Protein AF-A0A9D8EK32-F1 (afdb_monomer)

Structure (mmCIF, N/CA/C/O backbone):
data_AF-A0A9D8EK32-F1
#
_entry.id   AF-A0A9D8EK32-F1
#
loop_
_atom_site.group_PDB
_atom_site.id
_atom_site.type_symbol
_atom_site.label_atom_id
_atom_site.label_alt_id
_atom_site.label_comp_id
_atom_site.label_asym_id
_atom_site.label_entity_id
_atom_site.label_seq_id
_atom_site.pdbx_PDB_ins_code
_atom_site.Cartn_x
_atom_site.Cartn_y
_atom_site.Cartn_z
_atom_site.occupancy
_atom_site.B_iso_or_equiv
_atom_site.auth_seq_id
_atom_site.auth_comp_id
_atom_site.auth_asym_id
_atom_site.auth_atom_id
_atom_site.pdbx_PDB_model_num
ATOM 1 N N . MET A 1 1 ? -21.582 24.556 21.890 1.00 48.03 1 MET A N 1
ATOM 2 C CA . MET A 1 1 ? -22.477 23.763 21.021 1.00 48.03 1 MET A CA 1
ATOM 3 C C . MET A 1 1 ? -21.763 23.499 19.694 1.00 48.03 1 MET A C 1
ATOM 5 O O . MET A 1 1 ? -21.718 24.386 18.858 1.00 48.03 1 MET A O 1
ATOM 9 N N . LYS A 1 2 ? -21.152 22.319 19.525 1.00 42.47 2 LYS A N 1
ATOM 10 C CA . LYS A 1 2 ? -20.876 21.716 18.211 1.00 42.47 2 LYS A CA 1
ATOM 11 C C . LYS A 1 2 ? -21.522 20.332 18.249 1.00 42.47 2 LYS A C 1
ATOM 13 O O . LYS A 1 2 ? -20.975 19.398 18.823 1.00 42.47 2 LYS A O 1
ATOM 18 N N . LYS A 1 3 ? -22.764 20.300 17.764 1.00 48.78 3 LYS A N 1
ATOM 19 C CA . LYS A 1 3 ? -23.411 19.114 17.197 1.00 48.78 3 LYS A CA 1
ATOM 20 C C . LYS A 1 3 ? -22.581 18.765 15.935 1.00 48.78 3 LYS A C 1
ATOM 22 O O . LYS A 1 3 ? -22.009 19.677 15.350 1.00 48.78 3 LYS A O 1
ATOM 27 N N . ASP A 1 4 ? -22.302 17.525 15.557 1.00 46.06 4 ASP A N 1
ATOM 28 C CA . ASP A 1 4 ? -23.210 16.399 15.434 1.00 46.06 4 ASP A CA 1
ATOM 29 C C . ASP A 1 4 ? -22.482 15.090 15.759 1.00 46.06 4 ASP A C 1
ATOM 31 O O . ASP A 1 4 ? -21.528 14.692 15.090 1.00 46.06 4 ASP A O 1
ATOM 35 N N . ASN A 1 5 ? -22.976 14.391 16.776 1.00 48.16 5 ASN A N 1
ATOM 36 C CA . ASN A 1 5 ? -22.731 12.969 16.944 1.00 48.16 5 ASN A CA 1
ATOM 37 C C . ASN A 1 5 ? -23.672 12.259 15.955 1.00 48.16 5 ASN A C 1
ATOM 39 O O . ASN A 1 5 ? -24.763 11.827 16.323 1.00 48.16 5 ASN A O 1
ATOM 43 N N . VAL A 1 6 ? -23.316 12.246 14.665 1.00 55.09 6 VAL A N 1
ATOM 44 C CA . VAL A 1 6 ? -23.980 11.359 13.702 1.00 55.09 6 VAL A CA 1
ATOM 45 C C . VAL A 1 6 ? -23.568 9.954 14.118 1.00 55.09 6 VAL A C 1
ATOM 47 O O . VAL A 1 6 ? -22.377 9.675 14.200 1.00 55.09 6 VAL A O 1
ATOM 50 N N . SER A 1 7 ? -24.532 9.095 14.435 1.00 58.28 7 SER A N 1
ATOM 51 C CA . SER A 1 7 ? -24.355 7.719 14.916 1.00 58.28 7 SER A CA 1
ATOM 52 C C . SER A 1 7 ? -23.738 6.777 13.862 1.00 58.28 7 SER A C 1
ATOM 54 O O . SER A 1 7 ? -24.298 5.729 13.544 1.00 58.28 7 SER A O 1
ATOM 56 N N . GLY A 1 8 ? -22.614 7.166 13.265 1.00 66.00 8 GLY A N 1
ATOM 57 C CA . GLY A 1 8 ? -21.845 6.419 12.284 1.00 66.00 8 GLY A CA 1
ATOM 58 C C . GLY A 1 8 ? -20.472 6.088 12.855 1.00 66.00 8 GLY A C 1
ATOM 59 O O . GLY A 1 8 ? -19.865 6.900 13.550 1.00 66.00 8 GLY A O 1
ATOM 60 N N . LYS A 1 9 ? -20.001 4.872 12.581 1.00 83.19 9 LYS A N 1
ATOM 61 C CA . LYS A 1 9 ? -18.673 4.390 12.976 1.00 83.19 9 LYS A CA 1
ATOM 62 C C . LYS A 1 9 ? -17.585 5.414 12.616 1.00 83.19 9 LYS A C 1
ATOM 64 O O . LYS A 1 9 ? -17.639 6.019 11.546 1.00 83.19 9 LYS A O 1
ATOM 69 N N . GLU A 1 10 ? -16.591 5.585 13.490 1.00 95.00 10 GLU A N 1
ATOM 70 C CA . GLU A 1 10 ? -15.419 6.432 13.221 1.00 95.00 10 GLU A CA 1
ATOM 71 C C . GLU A 1 10 ? -14.773 6.012 11.891 1.00 95.00 10 GLU A C 1
ATOM 73 O O . GLU A 1 10 ? -14.538 4.823 11.674 1.00 95.00 10 GLU A O 1
ATOM 78 N N . LYS A 1 11 ? -14.506 6.964 10.990 1.00 97.06 11 LYS A N 1
ATOM 79 C CA . LYS A 1 11 ? -13.949 6.667 9.663 1.00 97.06 11 LYS A CA 1
ATOM 80 C C . LYS A 1 11 ? -12.437 6.499 9.721 1.00 97.06 11 LYS A C 1
ATOM 82 O O . LYS A 1 11 ? -11.744 7.278 10.370 1.00 97.06 11 LYS A O 1
ATOM 87 N N . PHE A 1 12 ? -11.919 5.528 8.982 1.00 98.12 12 PHE A N 1
ATOM 88 C CA . PHE A 1 12 ? -10.490 5.300 8.817 1.00 98.12 12 PHE A CA 1
ATOM 89 C C . PHE A 1 12 ? -10.172 5.036 7.346 1.00 98.12 12 PHE A C 1
ATOM 91 O O . PHE A 1 12 ? -10.704 4.107 6.740 1.00 98.12 12 PHE A O 1
ATOM 98 N N . TYR A 1 13 ? -9.303 5.862 6.771 1.00 98.31 13 TYR A N 1
ATOM 99 C CA . TYR A 1 13 ? -8.867 5.735 5.387 1.00 98.31 13 TYR A CA 1
ATOM 100 C C . TYR A 1 13 ? -7.365 5.470 5.350 1.00 98.31 13 TYR A C 1
ATOM 102 O O . TYR A 1 13 ? -6.588 6.239 5.913 1.00 98.31 13 TYR A O 1
ATOM 110 N N . ILE A 1 14 ? -6.967 4.382 4.695 1.00 98.31 14 ILE A N 1
ATOM 111 C CA . ILE A 1 14 ? -5.567 4.009 4.497 1.00 98.31 14 ILE A CA 1
ATOM 112 C C . ILE A 1 14 ? -5.293 3.749 3.018 1.00 98.31 14 ILE A C 1
ATOM 114 O O . ILE A 1 14 ? -6.140 3.215 2.298 1.00 98.31 14 ILE A O 1
ATOM 118 N N . THR A 1 15 ? -4.104 4.147 2.573 1.00 98.38 15 THR A N 1
ATOM 119 C CA . THR A 1 15 ? -3.634 3.970 1.197 1.00 98.38 15 THR A CA 1
ATOM 120 C C . THR A 1 15 ? -2.252 3.331 1.184 1.00 98.38 15 THR A C 1
ATOM 122 O O . THR A 1 15 ? -1.554 3.357 2.199 1.00 98.38 15 THR A O 1
ATOM 125 N N . THR A 1 16 ? -1.860 2.769 0.045 1.00 98.00 16 THR A N 1
ATOM 126 C CA . THR A 1 16 ? -0.463 2.414 -0.243 1.00 98.00 16 THR A CA 1
ATOM 127 C C . THR A 1 16 ? 0.08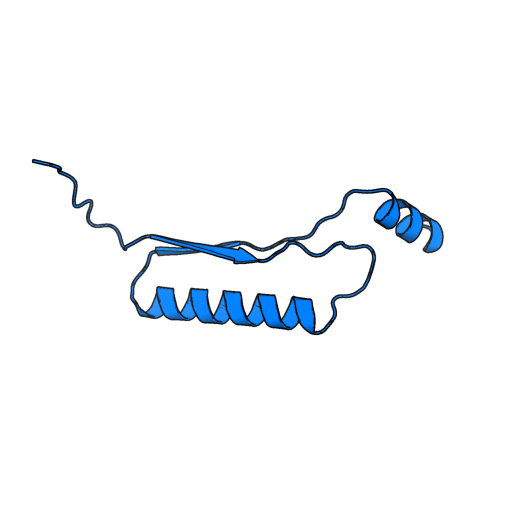2 3.346 -1.317 1.00 98.00 16 THR A C 1
ATOM 129 O O . THR A 1 16 ? -0.682 3.947 -2.077 1.00 98.00 16 THR A O 1
ATOM 132 N N . ALA A 1 17 ? 1.401 3.391 -1.462 1.00 95.81 17 ALA A N 1
ATOM 133 C CA . ALA A 1 17 ? 2.008 3.817 -2.709 1.00 95.81 17 ALA A CA 1
ATOM 134 C C . ALA A 1 17 ? 1.469 2.969 -3.876 1.00 95.81 17 ALA A C 1
ATOM 136 O O . ALA A 1 17 ? 1.161 1.780 -3.725 1.00 95.81 17 ALA A O 1
ATOM 137 N N . ILE A 1 18 ? 1.355 3.595 -5.047 1.00 95.44 18 ILE A N 1
ATOM 138 C CA . ILE A 1 18 ? 0.997 2.926 -6.297 1.00 95.44 18 ILE A CA 1
ATOM 139 C C . ILE A 1 18 ? 2.289 2.565 -7.048 1.00 95.44 18 ILE A C 1
ATOM 141 O O . ILE A 1 18 ? 2.997 3.455 -7.518 1.00 95.44 18 ILE A O 1
ATOM 145 N N . PRO A 1 19 ? 2.690 1.283 -7.114 1.00 93.94 19 PRO A N 1
ATOM 146 C CA . PRO A 1 19 ? 3.921 0.911 -7.798 1.00 93.94 19 PRO A CA 1
ATOM 147 C C . PRO A 1 19 ? 3.845 1.164 -9.307 1.00 93.94 19 PRO A C 1
ATOM 149 O O . PRO A 1 19 ? 2.821 0.915 -9.943 1.00 93.94 19 PRO A O 1
ATOM 152 N N . TYR A 1 20 ? 4.974 1.584 -9.887 1.00 92.00 20 TYR A N 1
ATOM 153 C CA . TYR A 1 20 ? 5.142 1.688 -11.336 1.00 92.00 20 TYR A CA 1
ATOM 154 C C . TYR A 1 20 ? 5.088 0.309 -12.001 1.00 92.00 20 TYR A C 1
ATOM 156 O O . TYR A 1 20 ? 5.816 -0.609 -11.615 1.00 92.00 20 TYR A O 1
ATOM 164 N N . MET A 1 21 ? 4.296 0.182 -13.066 1.00 89.81 21 MET A N 1
ATOM 165 C CA . MET A 1 21 ? 4.088 -1.085 -13.786 1.00 89.81 21 MET A CA 1
ATOM 166 C C . MET A 1 21 ? 5.160 -1.394 -14.847 1.00 89.81 21 MET A C 1
ATOM 168 O O . MET A 1 21 ? 4.953 -2.190 -15.763 1.00 89.81 21 MET A O 1
ATOM 172 N N . ASN A 1 22 ? 6.350 -0.799 -14.733 1.00 86.88 22 ASN A N 1
ATOM 173 C CA . ASN A 1 22 ? 7.471 -1.100 -15.627 1.00 86.88 22 ASN A CA 1
ATOM 174 C C . ASN A 1 22 ? 8.201 -2.412 -15.264 1.00 86.88 22 ASN A C 1
ATOM 176 O O . ASN A 1 22 ? 9.019 -2.893 -16.045 1.00 86.88 22 ASN A O 1
ATOM 180 N N . ALA A 1 23 ? 7.940 -3.000 -14.094 1.00 86.94 23 ALA A N 1
ATOM 181 C CA . ALA A 1 23 ? 8.549 -4.254 -13.649 1.00 86.94 23 ALA A CA 1
ATOM 182 C C . ALA A 1 23 ? 7.602 -5.055 -12.740 1.00 86.94 23 ALA A C 1
ATOM 184 O O . ALA A 1 23 ? 6.555 -4.565 -12.324 1.00 86.94 23 ALA A O 1
ATOM 185 N N . LYS A 1 24 ? 7.968 -6.309 -12.436 1.00 91.38 24 LYS A N 1
ATOM 186 C CA . LYS A 1 24 ? 7.243 -7.126 -11.449 1.00 91.38 24 LYS A CA 1
ATOM 187 C C . LYS A 1 24 ? 7.413 -6.542 -10.044 1.00 91.38 24 LYS A C 1
ATOM 189 O O . LYS A 1 24 ? 8.467 -5.990 -9.729 1.00 91.38 24 LYS A O 1
ATOM 194 N N . LEU A 1 25 ? 6.402 -6.741 -9.200 1.00 92.69 25 LEU A N 1
ATOM 195 C CA . LEU A 1 25 ? 6.457 -6.377 -7.786 1.00 92.69 25 LEU A CA 1
ATOM 196 C C . LEU A 1 25 ? 7.584 -7.131 -7.061 1.00 92.69 25 LEU A C 1
ATOM 198 O O . LEU A 1 25 ? 7.785 -8.328 -7.271 1.00 92.69 25 LEU A O 1
ATOM 202 N N . HIS A 1 26 ? 8.287 -6.420 -6.188 1.00 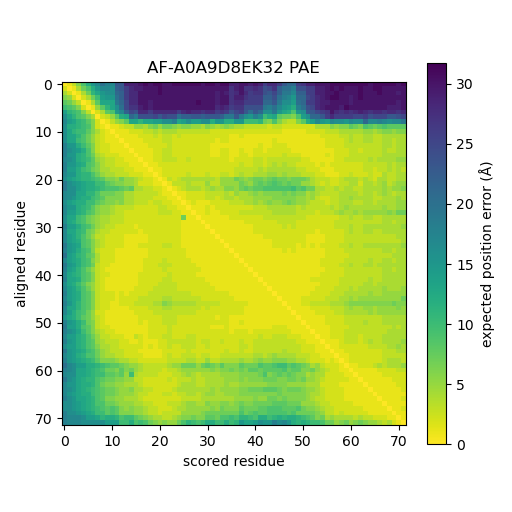93.31 26 HIS A N 1
ATOM 203 C CA . HIS A 1 26 ? 9.334 -6.915 -5.305 1.00 93.31 26 HIS A CA 1
ATOM 204 C C . HIS A 1 26 ? 8.902 -6.843 -3.834 1.00 93.31 26 HIS A C 1
ATOM 206 O O . HIS A 1 26 ? 7.901 -6.213 -3.484 1.00 93.31 26 HIS A O 1
ATOM 212 N N . LEU A 1 27 ? 9.707 -7.440 -2.947 1.00 95.31 27 LEU A N 1
ATOM 213 C CA . LEU A 1 27 ? 9.390 -7.586 -1.521 1.00 95.31 27 LEU A CA 1
ATOM 214 C C . LEU A 1 27 ? 8.990 -6.268 -0.845 1.00 95.31 27 LEU A C 1
ATOM 216 O O . LEU A 1 27 ? 8.037 -6.260 -0.080 1.00 95.31 27 LEU A O 1
ATOM 220 N N . GLY A 1 28 ? 9.663 -5.157 -1.164 1.00 93.31 28 GLY A N 1
ATOM 221 C CA . GLY A 1 28 ? 9.311 -3.842 -0.614 1.00 93.31 28 GLY A CA 1
ATOM 222 C C . GLY A 1 28 ? 7.846 -3.435 -0.836 1.00 93.31 28 GLY A C 1
ATOM 223 O O . GLY A 1 28 ? 7.187 -3.029 0.113 1.00 93.31 28 GLY A O 1
ATOM 224 N N . GLN A 1 29 ? 7.311 -3.607 -2.050 1.00 95.88 29 GLN A N 1
ATOM 225 C CA . GLN A 1 29 ? 5.917 -3.249 -2.349 1.00 95.88 29 GLN A CA 1
ATOM 226 C C . GLN A 1 29 ? 4.941 -4.229 -1.691 1.00 95.88 29 GLN A C 1
ATOM 228 O O . GLN A 1 29 ? 3.927 -3.828 -1.131 1.00 95.88 29 GLN A O 1
ATOM 233 N N . VAL A 1 30 ? 5.274 -5.524 -1.699 1.00 96.06 30 VAL A N 1
ATOM 234 C CA . VAL A 1 30 ? 4.454 -6.555 -1.042 1.00 96.06 30 VAL A CA 1
ATOM 235 C C . VAL A 1 30 ? 4.382 -6.318 0.469 1.00 96.06 30 VAL A C 1
ATOM 237 O O . VAL A 1 30 ? 3.315 -6.445 1.063 1.00 96.06 30 VAL A O 1
ATOM 240 N N . TYR A 1 31 ? 5.499 -5.939 1.089 1.00 97.44 31 TYR A N 1
ATOM 241 C CA . TYR A 1 31 ? 5.567 -5.612 2.509 1.00 97.44 31 TYR A CA 1
ATOM 242 C C . TYR A 1 31 ? 4.639 -4.447 2.861 1.00 97.44 31 TYR A C 1
ATOM 244 O O . TYR A 1 31 ? 3.856 -4.549 3.804 1.00 97.44 31 TYR A O 1
ATOM 252 N N . GLU A 1 32 ? 4.662 -3.378 2.066 1.00 97.25 32 GLU A N 1
ATOM 253 C CA . GLU A 1 32 ? 3.774 -2.232 2.252 1.00 97.25 32 GLU A CA 1
ATOM 254 C C . GLU A 1 32 ? 2.291 -2.620 2.137 1.00 97.25 32 GLU A C 1
ATOM 256 O O . GLU A 1 32 ? 1.488 -2.250 2.996 1.00 97.25 32 GLU A O 1
ATOM 261 N N . PHE A 1 33 ? 1.927 -3.418 1.129 1.00 97.88 33 PHE A N 1
ATOM 262 C CA . PHE A 1 33 ? 0.552 -3.897 0.949 1.00 97.88 33 PHE A CA 1
ATOM 263 C C . PHE A 1 33 ? 0.066 -4.715 2.148 1.00 97.88 33 PHE A C 1
ATOM 265 O O . PHE A 1 33 ? -1.064 -4.531 2.603 1.00 97.88 33 PHE A O 1
ATOM 272 N N . ILE A 1 34 ? 0.925 -5.586 2.687 1.00 98.19 34 ILE A N 1
ATOM 273 C CA . ILE A 1 34 ? 0.611 -6.391 3.872 1.00 98.19 34 ILE A CA 1
ATOM 274 C C . ILE A 1 34 ? 0.416 -5.492 5.094 1.00 98.19 34 ILE A C 1
ATOM 276 O O . ILE A 1 34 ? -0.563 -5.662 5.817 1.00 98.19 34 ILE A O 1
ATOM 280 N N . LEU A 1 35 ? 1.302 -4.519 5.325 1.00 98.38 35 LEU A N 1
ATOM 281 C CA . LEU A 1 35 ? 1.161 -3.592 6.449 1.00 98.38 35 LEU A CA 1
ATOM 282 C C . LEU A 1 35 ? -0.147 -2.797 6.370 1.00 98.38 35 LEU A C 1
ATOM 284 O O . LEU A 1 35 ? -0.864 -2.696 7.368 1.00 98.38 35 LEU A O 1
ATOM 288 N N . ALA A 1 36 ? -0.485 -2.269 5.192 1.00 98.38 36 ALA A N 1
ATOM 289 C CA . ALA A 1 36 ? -1.724 -1.528 4.993 1.00 98.38 36 ALA A CA 1
ATOM 290 C C . ALA A 1 36 ? -2.968 -2.410 5.215 1.00 98.38 36 ALA A C 1
ATOM 292 O O . ALA A 1 36 ? -3.914 -1.975 5.876 1.00 98.38 36 ALA A O 1
ATOM 293 N N . ASP A 1 37 ? -2.950 -3.667 4.753 1.00 98.62 37 ASP A N 1
ATOM 294 C CA . ASP A 1 37 ? -4.035 -4.626 4.996 1.00 98.62 37 ASP A CA 1
ATOM 295 C C . ASP A 1 37 ? -4.180 -4.973 6.487 1.00 98.62 37 ASP A C 1
ATOM 297 O O . ASP A 1 37 ? -5.292 -4.955 7.022 1.00 98.62 37 ASP A O 1
ATOM 301 N N . VAL A 1 38 ? -3.066 -5.220 7.189 1.00 98.75 38 VAL A N 1
ATOM 302 C CA . VAL A 1 38 ? -3.056 -5.478 8.641 1.00 98.75 38 VAL A CA 1
ATOM 303 C C . VAL A 1 38 ? -3.668 -4.301 9.397 1.00 98.75 38 VAL A C 1
ATOM 305 O O . VAL A 1 38 ? -4.554 -4.500 10.231 1.00 98.75 38 VAL A O 1
ATOM 308 N N . MET A 1 39 ? -3.270 -3.072 9.067 1.00 98.62 39 MET A N 1
ATOM 309 C CA . MET A 1 39 ? -3.826 -1.868 9.685 1.00 98.62 39 MET A CA 1
ATOM 310 C C . MET A 1 39 ? -5.316 -1.702 9.371 1.00 98.62 39 MET A C 1
ATOM 312 O O . MET A 1 39 ? -6.113 -1.445 10.275 1.00 98.62 39 MET A O 1
ATOM 316 N N . ALA A 1 40 ? -5.731 -1.916 8.120 1.00 98.69 40 ALA A N 1
ATOM 317 C CA . ALA A 1 40 ? -7.139 -1.860 7.741 1.00 98.69 40 ALA A CA 1
ATOM 318 C C . ALA A 1 40 ? -7.980 -2.874 8.537 1.00 98.69 40 ALA A C 1
ATOM 320 O O . ALA A 1 40 ? -9.051 -2.536 9.043 1.00 98.69 40 ALA A O 1
ATOM 321 N N . ARG A 1 41 ? -7.500 -4.115 8.698 1.00 98.75 41 ARG A N 1
ATOM 322 C CA . ARG A 1 41 ? -8.164 -5.151 9.509 1.00 98.75 41 ARG A CA 1
ATOM 323 C C . ARG A 1 41 ? -8.214 -4.783 10.985 1.00 98.75 41 ARG A C 1
ATOM 325 O O . ARG A 1 41 ? -9.275 -4.918 11.588 1.00 98.75 41 ARG A O 1
ATOM 332 N N . TYR A 1 42 ? -7.119 -4.274 11.543 1.00 98.62 42 TYR A N 1
ATOM 333 C CA . TYR A 1 42 ? -7.073 -3.813 12.928 1.00 98.62 42 TYR A CA 1
ATOM 334 C C . TYR A 1 42 ? -8.120 -2.723 13.194 1.00 98.62 42 TYR A C 1
ATOM 336 O O . TYR A 1 42 ? -8.901 -2.826 14.137 1.00 98.62 42 TYR A O 1
ATOM 344 N N . HIS A 1 43 ? -8.243 -1.732 12.310 1.00 98.25 43 HIS A N 1
ATOM 345 C CA . HIS A 1 43 ? -9.257 -0.689 12.464 1.00 98.25 43 HIS A CA 1
ATOM 346 C C . HIS A 1 43 ? -10.694 -1.194 12.266 1.00 98.25 43 HIS A C 1
ATOM 348 O O . HIS A 1 43 ? -11.594 -0.722 12.963 1.00 98.25 43 HIS A O 1
ATOM 354 N N . ARG A 1 44 ? -10.924 -2.198 11.405 1.00 98.19 44 ARG A N 1
ATOM 355 C CA . ARG A 1 44 ? -12.233 -2.875 11.322 1.00 98.19 44 ARG A CA 1
ATOM 356 C 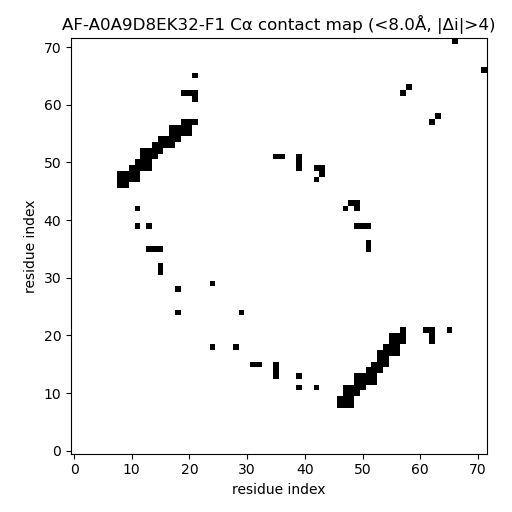C . ARG A 1 44 ? -12.583 -3.585 12.633 1.00 98.19 44 ARG A C 1
ATOM 358 O O . ARG A 1 44 ? -13.732 -3.507 13.059 1.00 98.19 44 ARG A O 1
ATOM 365 N N . LEU A 1 45 ? -11.609 -4.226 13.291 1.00 98.12 45 LEU A N 1
ATOM 366 C CA . LEU A 1 45 ? -11.797 -4.867 14.603 1.00 98.12 45 LEU A CA 1
ATOM 367 C C . LEU A 1 45 ? -12.146 -3.856 15.703 1.00 98.12 45 LEU A C 1
ATOM 369 O O . LEU A 1 45 ? -12.948 -4.165 16.577 1.00 98.12 45 LEU A O 1
ATOM 373 N N . LEU A 1 46 ? -11.620 -2.631 15.620 1.00 97.44 46 LEU A N 1
ATOM 374 C CA . LEU A 1 46 ? -11.994 -1.520 16.505 1.00 97.44 46 LEU A CA 1
ATOM 375 C C . LEU A 1 46 ? -13.389 -0.933 16.206 1.00 97.44 46 LEU A C 1
ATOM 377 O O . LEU A 1 46 ? -13.792 0.044 16.832 1.00 97.44 46 LEU A O 1
ATOM 381 N N . GLY A 1 47 ? -14.130 -1.493 15.245 1.00 96.25 47 GLY A N 1
ATOM 382 C CA . GLY A 1 47 ? -15.479 -1.048 14.901 1.00 96.25 47 GLY A CA 1
ATOM 383 C C . GLY A 1 47 ? -15.533 0.194 14.011 1.00 96.25 47 GLY A C 1
ATOM 384 O O . GLY A 1 47 ? -16.599 0.798 13.908 1.00 96.25 47 GLY A O 1
ATOM 385 N N . ARG A 1 48 ? -14.427 0.572 13.355 1.00 97.69 48 ARG A N 1
ATOM 386 C CA . ARG A 1 48 ? -14.357 1.723 12.436 1.00 97.69 48 ARG A CA 1
ATOM 387 C C . ARG A 1 48 ? -14.965 1.418 11.064 1.00 97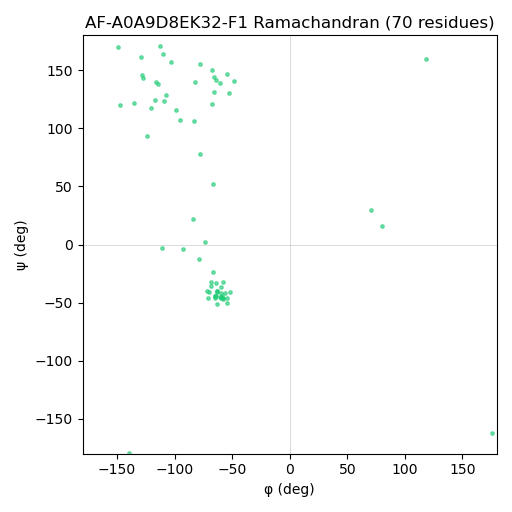.69 48 ARG A C 1
ATOM 389 O O . ARG A 1 48 ? -15.010 0.265 10.633 1.00 97.69 48 ARG A O 1
ATOM 396 N N . ASP A 1 49 ? -15.413 2.461 10.370 1.00 97.81 49 ASP A N 1
ATOM 397 C CA . ASP A 1 49 ? -15.746 2.417 8.943 1.00 97.81 49 ASP A CA 1
ATOM 398 C C . ASP A 1 49 ? -14.454 2.591 8.132 1.00 97.81 49 ASP A C 1
ATOM 400 O O . ASP A 1 49 ? -13.857 3.669 8.126 1.00 97.81 49 ASP A O 1
ATOM 404 N N . VAL A 1 50 ? -13.969 1.502 7.530 1.00 98.25 50 VAL A N 1
ATOM 405 C CA . VAL A 1 50 ? -12.628 1.438 6.934 1.00 98.25 50 VAL A CA 1
ATOM 406 C C . VAL A 1 50 ? -12.692 1.398 5.415 1.00 98.25 50 VAL A C 1
ATOM 408 O O . VAL A 1 50 ? -13.209 0.435 4.845 1.00 98.25 50 VAL A O 1
ATOM 411 N N . PHE A 1 51 ? -12.028 2.357 4.770 1.00 98.31 51 PHE A N 1
ATOM 412 C CA . PHE A 1 51 ? -11.695 2.290 3.351 1.00 98.31 51 PHE A CA 1
ATOM 413 C C . PHE A 1 51 ? -10.190 2.045 3.187 1.00 98.31 51 PHE A C 1
ATOM 415 O O . PHE A 1 51 ? -9.368 2.733 3.790 1.00 98.31 51 PHE A O 1
ATOM 422 N N . PHE A 1 52 ? -9.826 1.036 2.399 1.00 98.44 52 PHE A N 1
ATOM 423 C CA . PHE A 1 52 ? -8.440 0.724 2.054 1.00 98.44 52 PHE A CA 1
ATOM 424 C C . PHE A 1 52 ? -8.305 0.808 0.532 1.00 98.44 52 PHE A C 1
ATOM 426 O O . PHE A 1 52 ? -8.968 0.048 -0.171 1.00 98.44 52 PHE A O 1
ATOM 433 N N . LEU A 1 53 ? -7.477 1.737 0.041 1.00 98.19 53 LEU A N 1
ATOM 434 C CA . LEU A 1 53 ? -7.212 1.936 -1.385 1.00 98.19 53 LEU A CA 1
ATOM 435 C C . LEU A 1 53 ? -5.758 1.602 -1.740 1.00 98.19 53 LEU A C 1
ATOM 437 O O . LEU A 1 53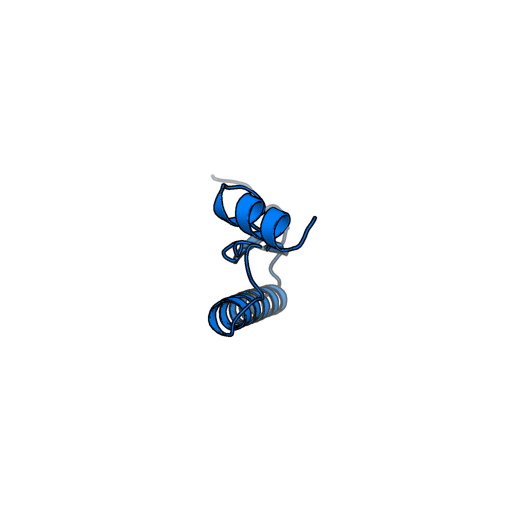 ? -4.818 1.991 -1.055 1.00 98.19 53 LEU A O 1
ATOM 441 N N . THR A 1 54 ? -5.582 0.929 -2.867 1.00 97.50 54 THR A N 1
ATOM 442 C CA . THR A 1 54 ? -4.289 0.693 -3.517 1.00 97.50 54 THR A CA 1
ATOM 443 C C . THR A 1 54 ? -4.469 0.844 -5.032 1.00 97.50 54 THR A C 1
ATOM 445 O O . THR A 1 54 ? -5.573 1.146 -5.4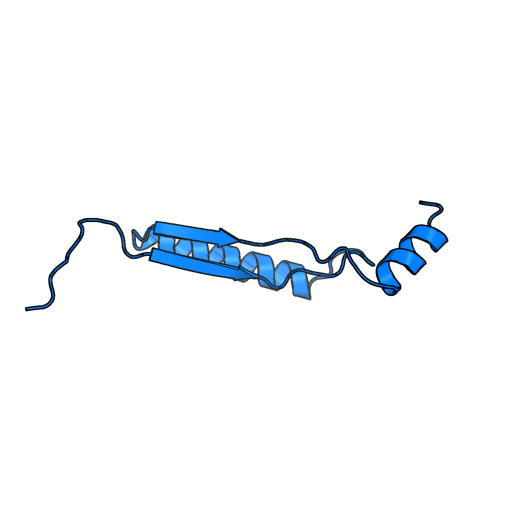91 1.00 97.50 54 THR A O 1
ATOM 448 N N . GLY A 1 55 ? -3.413 0.654 -5.818 1.00 95.69 55 GLY A N 1
ATOM 449 C CA . GLY A 1 55 ? -3.471 0.773 -7.273 1.00 95.69 55 GLY A CA 1
ATOM 450 C C . GLY A 1 55 ? -2.111 0.623 -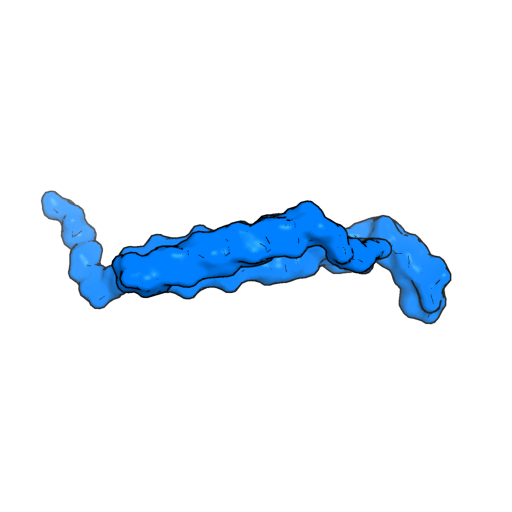7.944 1.00 95.69 55 GLY A C 1
ATOM 451 O O . GLY A 1 55 ? -1.158 0.130 -7.346 1.00 95.69 55 GLY A O 1
ATOM 452 N N . SER A 1 56 ? -2.037 1.070 -9.191 1.00 95.88 56 SER A N 1
ATOM 453 C CA . SER A 1 56 ? -0.868 1.024 -10.070 1.00 95.88 56 SER A CA 1
ATOM 454 C C . SER A 1 56 ? -0.595 2.408 -10.659 1.00 95.88 56 SER A C 1
ATOM 456 O O . SER A 1 56 ? -1.528 3.160 -10.938 1.00 95.88 56 SER A O 1
ATOM 458 N N . ASP A 1 57 ? 0.681 2.743 -10.865 1.00 95.56 57 ASP A N 1
ATOM 459 C CA . ASP A 1 57 ? 1.059 3.865 -11.729 1.00 95.56 57 ASP A CA 1
ATOM 460 C C . ASP A 1 57 ? 1.451 3.327 -13.110 1.00 95.56 57 ASP A C 1
ATOM 462 O O . ASP A 1 57 ? 2.407 2.556 -13.261 1.00 95.56 57 ASP A O 1
ATOM 466 N N . GLU A 1 58 ? 0.660 3.703 -14.112 1.00 95.12 58 GLU A N 1
ATOM 467 C CA . GLU A 1 58 ? 0.695 3.145 -15.465 1.00 95.12 58 GLU A CA 1
ATOM 468 C C . GLU A 1 58 ? 1.209 4.130 -16.522 1.00 95.12 58 GLU A C 1
ATOM 470 O O . GLU A 1 58 ? 1.392 3.757 -17.680 1.00 95.12 58 GLU A O 1
ATOM 475 N N . HIS A 1 59 ? 1.512 5.373 -16.141 1.00 93.44 59 HIS A N 1
ATOM 476 C CA . HIS A 1 59 ? 1.964 6.390 -17.088 1.00 93.44 59 HIS A CA 1
ATOM 477 C C . HIS A 1 59 ? 3.480 6.636 -17.011 1.00 93.44 59 HIS A C 1
ATOM 479 O O . HIS A 1 59 ? 4.152 6.388 -16.013 1.00 93.44 59 HIS A O 1
ATOM 485 N N . GLY A 1 60 ? 4.045 7.157 -18.105 1.00 93.44 60 GLY A N 1
ATOM 486 C CA . GLY A 1 60 ? 5.424 7.647 -18.155 1.00 93.44 60 GLY A CA 1
ATOM 487 C C . GLY A 1 60 ? 6.338 6.914 -19.139 1.00 93.44 60 GLY A C 1
ATOM 488 O O . GLY A 1 60 ? 6.111 5.777 -19.553 1.00 93.44 60 GLY A O 1
ATOM 489 N N . GLN A 1 61 ? 7.436 7.582 -19.511 1.00 94.25 61 GLN A N 1
ATOM 490 C CA . GLN A 1 61 ? 8.354 7.116 -20.559 1.00 94.25 61 GLN A CA 1
ATOM 491 C C . GLN A 1 61 ? 8.958 5.733 -20.281 1.00 94.25 61 GLN A C 1
ATOM 493 O O . GLN A 1 61 ? 9.245 4.989 -21.215 1.00 94.25 61 GLN A O 1
ATOM 498 N N . LYS A 1 62 ? 9.176 5.374 -19.009 1.00 90.94 62 LYS A N 1
ATOM 499 C CA . LYS A 1 62 ? 9.717 4.056 -18.637 1.00 90.94 62 LYS A CA 1
ATOM 500 C C . LYS A 1 62 ? 8.731 2.927 -18.929 1.00 90.94 62 LYS A C 1
ATOM 502 O O . LYS A 1 62 ? 9.165 1.854 -19.343 1.00 90.94 62 LYS A O 1
ATOM 507 N N . ILE A 1 63 ? 7.434 3.169 -18.751 1.00 92.31 63 ILE A N 1
ATOM 508 C CA . ILE A 1 63 ? 6.389 2.184 -19.038 1.00 92.31 63 ILE A CA 1
ATOM 509 C C . ILE A 1 63 ? 6.262 2.009 -20.548 1.00 92.31 63 ILE A C 1
ATOM 511 O O . ILE A 1 63 ? 6.362 0.884 -21.026 1.00 92.31 63 ILE A O 1
ATOM 515 N N . PHE A 1 64 ? 6.226 3.112 -21.302 1.00 92.88 64 PHE A N 1
ATOM 516 C CA . PHE A 1 64 ? 6.257 3.075 -22.768 1.00 92.88 64 PHE A CA 1
ATOM 517 C C . PHE A 1 64 ? 7.462 2.292 -23.318 1.00 92.88 64 PHE A C 1
ATOM 519 O O . PH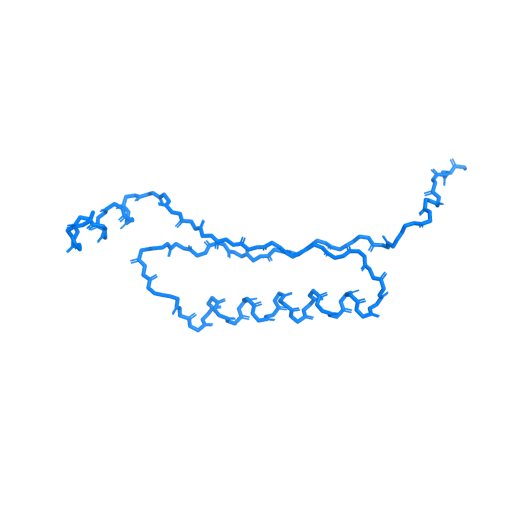E A 1 64 ? 7.297 1.378 -24.119 1.00 92.88 64 PHE A O 1
ATOM 526 N N . LYS A 1 65 ? 8.683 2.591 -22.847 1.00 93.88 65 LYS A N 1
ATOM 527 C CA . LYS A 1 65 ? 9.903 1.871 -23.264 1.00 93.88 65 LYS A CA 1
ATOM 528 C C . LYS A 1 65 ? 9.837 0.378 -22.936 1.00 93.88 65 LYS A C 1
ATOM 530 O O . LYS A 1 65 ? 10.330 -0.438 -23.707 1.00 93.88 65 LYS A O 1
ATOM 535 N N . THR A 1 66 ? 9.239 0.026 -21.799 1.00 92.50 66 THR A N 1
ATOM 536 C CA . THR A 1 66 ? 9.077 -1.371 -21.376 1.00 92.50 66 THR A CA 1
ATOM 537 C C . THR A 1 66 ? 8.063 -2.112 -22.245 1.00 92.50 66 THR A C 1
ATOM 539 O O . THR A 1 66 ? 8.304 -3.266 -22.589 1.00 92.50 66 THR A O 1
ATOM 542 N N . ALA A 1 67 ? 6.953 -1.464 -22.604 1.00 93.25 67 ALA A N 1
ATOM 543 C CA . ALA A 1 67 ? 5.940 -2.011 -23.503 1.00 93.25 67 ALA A CA 1
ATOM 544 C C . ALA A 1 67 ? 6.529 -2.252 -24.904 1.00 93.25 67 ALA A C 1
ATOM 546 O O . ALA A 1 67 ? 6.563 -3.391 -25.370 1.00 93.25 67 ALA A O 1
ATOM 547 N N . ALA A 1 68 ? 7.189 -1.233 -25.470 1.00 94.12 68 ALA A N 1
ATOM 548 C CA . ALA A 1 68 ? 7.878 -1.329 -26.755 1.00 94.12 68 ALA A CA 1
ATOM 549 C C . ALA A 1 68 ? 8.931 -2.454 -26.787 1.00 94.12 68 ALA A C 1
ATOM 551 O O . ALA A 1 68 ? 9.002 -3.209 -27.753 1.00 94.12 68 ALA A O 1
ATOM 552 N N . ALA A 1 69 ? 9.716 -2.625 -25.714 1.00 94.19 69 ALA A N 1
ATOM 553 C CA . ALA A 1 69 ? 10.695 -3.712 -25.601 1.00 94.19 69 ALA A CA 1
ATOM 554 C C . ALA A 1 69 ? 10.059 -5.114 -25.519 1.00 94.19 69 ALA A C 1
ATOM 556 O O . ALA A 1 69 ? 10.714 -6.103 -25.842 1.00 94.19 69 ALA A O 1
ATOM 557 N N . LYS A 1 70 ? 8.799 -5.209 -25.081 1.00 93.06 70 LYS A N 1
ATOM 558 C CA . LYS A 1 70 ? 8.015 -6.452 -25.036 1.00 93.06 70 LYS A CA 1
ATOM 559 C C . LYS A 1 70 ? 7.170 -6.677 -26.294 1.00 93.06 70 LYS A C 1
ATOM 561 O O . LYS A 1 70 ? 6.545 -7.728 -26.395 1.00 93.06 70 LYS A O 1
ATOM 566 N N . GLY A 1 71 ? 7.157 -5.727 -27.232 1.00 92.94 71 GLY A N 1
ATOM 567 C CA . GLY A 1 71 ? 6.336 -5.789 -28.442 1.00 92.94 71 GLY A CA 1
ATOM 568 C C . GLY A 1 71 ? 4.836 -5.616 -28.182 1.00 92.94 71 GLY A C 1
ATOM 569 O O . GLY A 1 71 ? 4.038 -6.200 -28.910 1.00 92.94 71 GLY A O 1
ATOM 570 N N . ILE A 1 72 ? 4.470 -4.866 -27.135 1.00 86.19 72 ILE A N 1
ATOM 571 C CA . ILE A 1 72 ? 3.087 -4.528 -26.754 1.00 86.19 72 ILE A CA 1
ATOM 572 C C . ILE A 1 72 ? 2.916 -3.010 -26.799 1.00 86.19 72 ILE A C 1
ATOM 574 O O . ILE A 1 72 ? 3.889 -2.305 -26.441 1.00 86.19 72 ILE A O 1
#

Nearest PDB structures (foldseek):
  2ct8-assembly2_B  TM=9.700E-01  e=2.213E-06  Aquifex aeolicus
  7wpj-assembly1_A  TM=9.917E-01  e=3.571E-06  Staphylococcus aureus
  5nfh-assembly1_A  TM=9.257E-01  e=2.067E-06  Trypanosoma brucei brucei TREU927
  4mvx-assembly1_A  TM=9.317E-01  e=2.717E-06  Trypanosoma brucei
  4ega-assembly1_A  TM=9.232E-01  e=3.335E-06  Trypanosoma brucei brucei TREU927

Sequence (72 aa):
MKKDNVSGKEKFYITTAIPYMNAKLHLGQVYEFILADVMARYHRLLGRDVFFLTGSDEHGQKIFKTAAAKGI

Solvent-accessible surface area (backbone atoms only — not comparable to full-atom values): 4484 Å² total; per-residue (Å²): 140,83,83,77,90,65,98,60,58,59,76,43,81,50,67,56,82,50,54,61,69,61,57,81,89,51,67,73,60,53,52,49,53,50,52,48,51,52,50,47,51,53,42,42,74,73,58,31,44,64,49,79,49,73,64,71,36,80,76,56,73,64,34,53,53,43,31,55,75,71,75,92

Secondary structure (DSSP, 8-state):
------SSPPEEEEE----BTTS---HHHHHHHHHHHHHHHHHHHTT-EEEEE---B--SHHHHHHHHHHT-

pLDDT: mean 90.44, std 14.31, range [42.47, 98.75]

Foldseek 3Di:
DDDDPPVAFAADEEEFD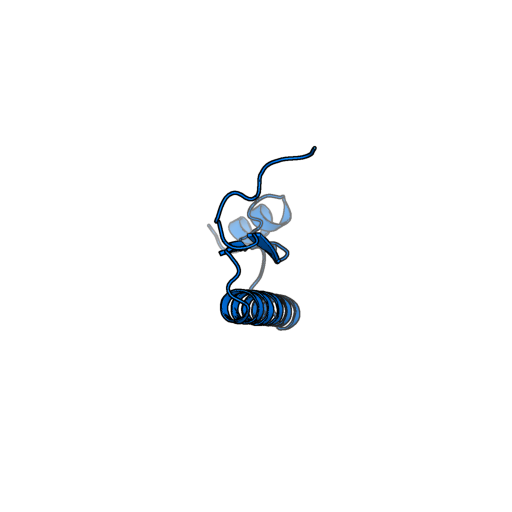AEEPLDDDDPVRVVRVVVQVVVQVVVVVVVHHYDYDYYHDQDDDSNVVSCVVVVD

Radius of gyration: 18.35 Å; Cα contacts (8 Å, |Δi|>4): 71; chains: 1; bounding box: 35×31×50 Å

Mean predicted aligned error: 6.26 Å